Protein AF-A0A7S0AXE3-F1 (afdb_monomer_lite)

Sequence (103 aa):
MWTAQKVGGKYANATMKMAILPAEDATAEALDALTEAGETALGSNCQAVQHGDVVTPGEGACIQLQFGQNLWQSLYTIDVSGSAAVAFFTEHVPTRFESTAHY

Foldseek 3Di:
DDKFFADVLFQPDQKKKKAKAFFPADDPVRQVVCVVQRVQLSVDDADEDEAPEEAEHDRSHMHMYRFPGPDRMGDYHYPDPPGNDMHMDIPDDRVSRDDPDDD

Structure (mmCIF, N/CA/C/O backbone):
data_AF-A0A7S0AXE3-F1
#
_entry.id   AF-A0A7S0AXE3-F1
#
loop_
_atom_site.group_PDB
_atom_site.id
_atom_site.type_symbol
_atom_site.label_atom_id
_atom_site.label_alt_id
_atom_site.label_comp_id
_atom_site.label_asym_id
_atom_site.label_entity_id
_atom_site.label_seq_id
_atom_site.pdbx_PDB_ins_code
_atom_site.Cartn_x
_atom_site.Cartn_y
_atom_site.Cartn_z
_atom_site.occupancy
_atom_site.B_iso_or_equiv
_atom_site.auth_seq_id
_atom_site.auth_comp_id
_atom_site.auth_asym_id
_atom_site.auth_atom_id
_atom_site.pdbx_PDB_model_num
ATOM 1 N N . MET A 1 1 ? -6.617 -5.383 -4.856 1.00 89.44 1 MET A N 1
ATOM 2 C CA . MET A 1 1 ? -5.309 -5.563 -5.526 1.00 89.44 1 MET A CA 1
ATOM 3 C C . MET A 1 1 ? -4.589 -4.239 -5.406 1.00 89.44 1 MET A C 1
ATOM 5 O O . MET A 1 1 ? -5.264 -3.239 -5.573 1.00 89.44 1 MET A O 1
ATOM 9 N N . TRP A 1 2 ? -3.299 -4.230 -5.087 1.00 94.25 2 TRP A N 1
ATOM 10 C CA . TRP A 1 2 ? -2.463 -3.033 -5.154 1.00 94.25 2 TRP A CA 1
ATOM 11 C C . TRP A 1 2 ? -1.504 -3.150 -6.332 1.00 94.25 2 TRP A C 1
ATOM 13 O O . TRP A 1 2 ? -0.897 -4.211 -6.536 1.00 94.25 2 TRP A O 1
ATOM 23 N N . THR A 1 3 ? -1.339 -2.071 -7.091 1.00 95.00 3 THR A N 1
ATOM 24 C CA . THR A 1 3 ? -0.474 -2.058 -8.272 1.00 95.00 3 THR A CA 1
ATOM 25 C C . THR A 1 3 ? 0.632 -1.004 -8.200 1.00 95.00 3 THR A C 1
ATOM 27 O O . THR A 1 3 ? 0.484 0.058 -7.607 1.00 95.00 3 THR A O 1
ATOM 30 N N . ALA A 1 4 ? 1.781 -1.317 -8.804 1.00 95.69 4 ALA A N 1
ATOM 31 C CA . ALA A 1 4 ? 2.872 -0.367 -9.013 1.00 95.69 4 ALA A CA 1
ATOM 32 C C . ALA A 1 4 ? 3.473 -0.562 -10.407 1.00 95.69 4 ALA A C 1
ATOM 34 O O . ALA A 1 4 ? 3.979 -1.638 -10.744 1.00 95.69 4 ALA A O 1
ATOM 35 N N . GLN A 1 5 ? 3.455 0.483 -11.220 1.00 95.94 5 GLN A N 1
ATOM 36 C CA . GLN A 1 5 ? 3.901 0.494 -12.607 1.00 95.94 5 GLN A CA 1
ATOM 37 C C . GLN A 1 5 ? 5.154 1.349 -12.791 1.00 95.94 5 GLN A C 1
ATOM 39 O O . GLN A 1 5 ? 5.412 2.318 -12.075 1.00 95.94 5 GLN A O 1
ATOM 44 N N . LYS A 1 6 ? 5.935 0.989 -13.807 1.00 95.50 6 LYS A N 1
ATOM 45 C CA . LYS A 1 6 ? 6.996 1.850 -14.320 1.00 95.50 6 LYS A CA 1
ATOM 46 C C . LYS A 1 6 ? 6.389 3.044 -15.050 1.00 95.50 6 LYS A C 1
ATOM 48 O O . LYS A 1 6 ? 5.577 2.860 -15.951 1.00 95.50 6 LYS A O 1
ATOM 53 N N . VAL A 1 7 ? 6.871 4.245 -14.748 1.00 92.75 7 VAL A N 1
ATOM 54 C CA . VAL A 1 7 ? 6.538 5.471 -15.483 1.00 92.75 7 VAL A CA 1
ATOM 55 C C . VAL A 1 7 ? 7.707 5.784 -16.412 1.00 92.75 7 VAL A C 1
ATOM 57 O O . VAL A 1 7 ? 8.853 5.869 -15.974 1.00 92.75 7 VAL A O 1
ATOM 60 N N . GLY A 1 8 ? 7.455 5.862 -17.721 1.00 92.00 8 GLY A N 1
ATOM 61 C CA . GLY A 1 8 ? 8.527 6.053 -18.710 1.00 92.00 8 GLY A CA 1
ATOM 62 C C . GLY A 1 8 ? 9.563 4.918 -18.731 1.00 92.00 8 GLY A C 1
ATOM 63 O O . GLY A 1 8 ? 10.734 5.152 -19.014 1.00 92.00 8 GLY A O 1
ATOM 64 N N . GLY A 1 9 ? 9.158 3.689 -18.390 1.00 92.44 9 GLY A N 1
ATOM 65 C CA . GLY A 1 9 ? 10.036 2.513 -18.419 1.00 92.44 9 GLY A CA 1
ATOM 66 C C . GLY A 1 9 ? 10.919 2.317 -17.180 1.00 92.44 9 GLY A C 1
ATOM 67 O O . GLY A 1 9 ? 11.729 1.388 -17.167 1.00 92.44 9 GLY A O 1
ATOM 68 N N . LYS A 1 10 ? 10.743 3.112 -16.113 1.00 94.31 10 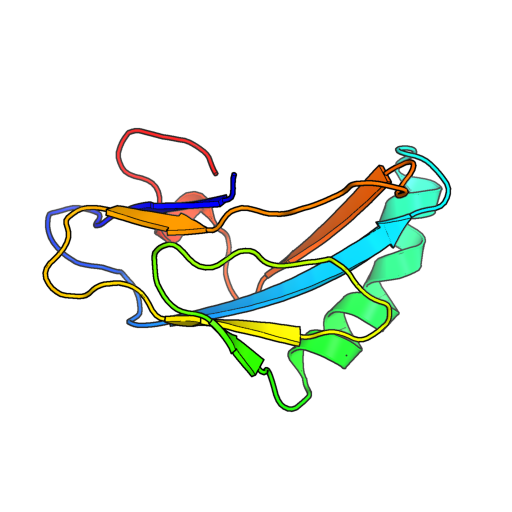LYS A N 1
ATOM 69 C CA . LYS A 1 10 ? 11.445 2.934 -14.832 1.00 94.31 10 LYS A CA 1
ATOM 70 C C . LYS A 1 10 ? 10.507 3.118 -13.635 1.00 94.31 10 LYS A C 1
ATOM 72 O O . LYS A 1 10 ? 9.555 3.887 -13.694 1.00 94.31 10 LYS A O 1
ATOM 77 N N . TYR A 1 11 ? 10.784 2.421 -12.536 1.00 93.88 11 TYR A N 1
ATOM 78 C CA . TYR A 1 11 ? 10.167 2.729 -11.249 1.00 93.88 11 TYR A CA 1
ATOM 79 C C . TYR A 1 11 ? 10.808 3.980 -10.634 1.00 93.88 11 TYR A C 1
ATOM 81 O O . TYR A 1 11 ? 12.029 4.145 -10.711 1.00 93.88 11 TYR A O 1
ATOM 89 N N . ALA A 1 12 ? 10.006 4.841 -9.997 1.00 92.75 12 ALA A N 1
ATOM 90 C CA . ALA A 1 12 ? 10.520 6.019 -9.291 1.00 92.75 12 ALA A CA 1
ATOM 91 C C . ALA A 1 12 ? 11.495 5.628 -8.158 1.00 92.75 12 ALA A C 1
ATOM 93 O O . ALA A 1 12 ? 12.558 6.228 -8.013 1.00 92.75 12 ALA A O 1
ATOM 94 N N . ASN A 1 13 ? 11.173 4.548 -7.441 1.00 94.94 13 ASN A N 1
ATOM 95 C CA . ASN A 1 13 ? 11.970 3.908 -6.395 1.00 94.94 13 ASN A CA 1
ATOM 96 C C . ASN A 1 13 ? 11.891 2.385 -6.567 1.00 94.94 13 ASN A C 1
ATOM 98 O O . ASN A 1 13 ? 10.932 1.894 -7.148 1.00 94.94 13 ASN A O 1
ATOM 102 N N . ALA A 1 14 ? 12.869 1.624 -6.065 1.00 95.75 14 ALA A N 1
ATOM 103 C CA . ALA A 1 14 ? 12.830 0.157 -6.144 1.00 95.75 14 ALA A CA 1
ATOM 104 C C . ALA A 1 14 ? 11.794 -0.475 -5.196 1.00 95.75 14 ALA A C 1
ATOM 106 O O . ALA A 1 14 ? 11.375 -1.613 -5.411 1.00 95.75 14 ALA A O 1
ATOM 107 N N . THR A 1 15 ? 11.395 0.270 -4.164 1.00 96.62 15 THR A N 1
ATOM 108 C CA . THR A 1 15 ? 10.476 -0.166 -3.117 1.00 96.62 15 THR A CA 1
ATOM 109 C C . THR A 1 15 ? 9.554 0.968 -2.677 1.00 96.62 15 THR A C 1
ATOM 111 O O . THR A 1 15 ? 9.796 2.132 -3.007 1.00 96.62 15 THR A O 1
ATOM 114 N N . MET A 1 16 ? 8.509 0.624 -1.924 1.00 96.06 16 MET A N 1
ATOM 115 C CA . MET A 1 16 ? 7.675 1.580 -1.191 1.00 96.06 16 MET A CA 1
ATOM 116 C C . MET A 1 16 ? 7.194 0.944 0.112 1.00 96.06 16 MET A C 1
ATOM 118 O O . MET A 1 16 ? 6.731 -0.200 0.095 1.00 96.06 16 MET A O 1
ATOM 122 N N . LYS A 1 17 ? 7.281 1.664 1.234 1.00 96.56 17 LYS A N 1
ATOM 123 C CA . LYS A 1 17 ? 6.630 1.219 2.476 1.00 96.56 17 LYS A CA 1
ATOM 124 C C . LYS A 1 17 ? 5.136 1.533 2.483 1.00 96.56 17 LYS A C 1
ATOM 126 O O . LYS A 1 17 ? 4.698 2.550 1.937 1.00 96.56 17 LYS A O 1
ATOM 131 N N . MET A 1 18 ? 4.376 0.675 3.150 1.00 95.94 18 MET A N 1
ATOM 132 C CA . MET A 1 18 ? 2.940 0.812 3.335 1.00 95.94 18 MET A CA 1
ATOM 133 C C . MET A 1 18 ? 2.513 0.248 4.690 1.00 95.94 18 MET A C 1
ATOM 135 O O . MET A 1 18 ? 3.015 -0.792 5.107 1.00 95.94 18 MET A O 1
ATOM 139 N N . ALA A 1 19 ? 1.567 0.904 5.350 1.00 96.06 19 ALA A N 1
ATOM 140 C CA . ALA A 1 19 ? 0.799 0.335 6.449 1.00 96.06 19 ALA A CA 1
ATOM 141 C C . ALA A 1 19 ? -0.657 0.173 5.996 1.00 96.06 19 ALA A C 1
ATOM 143 O O . ALA A 1 19 ? -1.208 1.069 5.351 1.00 96.06 19 ALA A O 1
ATOM 144 N N . ILE A 1 20 ? -1.254 -0.980 6.301 1.00 94.50 20 ILE A N 1
ATOM 145 C CA . ILE A 1 20 ? -2.644 -1.296 5.952 1.00 94.50 20 ILE A CA 1
ATOM 146 C C . ILE A 1 20 ? -3.360 -1.672 7.240 1.00 94.50 20 ILE A C 1
ATOM 148 O O . ILE A 1 20 ? -3.124 -2.748 7.794 1.00 94.50 20 ILE A O 1
ATOM 152 N N . LEU A 1 21 ? -4.199 -0.763 7.724 1.00 94.12 21 LEU A N 1
ATOM 153 C CA . LEU A 1 21 ? -4.83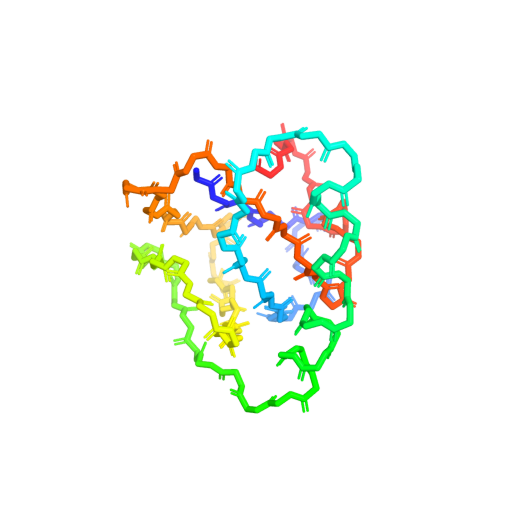9 -0.879 9.028 1.00 94.12 21 LEU A CA 1
ATOM 154 C C . LEU A 1 21 ? -6.335 -1.160 8.850 1.00 94.12 21 LEU A C 1
ATOM 156 O O . LEU A 1 21 ? -6.988 -0.435 8.094 1.00 94.12 21 LEU A O 1
ATOM 160 N N . PRO A 1 22 ? -6.890 -2.189 9.514 1.00 93.44 22 PRO A N 1
ATOM 161 C CA . PRO A 1 22 ? -8.334 -2.360 9.605 1.00 93.44 22 PRO A CA 1
ATOM 162 C C . PRO A 1 22 ? -8.980 -1.136 10.261 1.00 93.44 22 PRO A C 1
ATOM 164 O O . PRO A 1 22 ? -8.450 -0.599 11.231 1.00 93.44 22 PRO A O 1
ATOM 167 N N . ALA A 1 23 ? -10.129 -0.720 9.740 1.00 92.69 23 ALA A N 1
ATOM 168 C CA . ALA A 1 23 ? -10.961 0.332 10.308 1.00 92.69 23 ALA A CA 1
ATOM 169 C C . ALA A 1 23 ? -12.336 -0.233 10.683 1.00 92.69 23 ALA A C 1
ATOM 171 O O . ALA A 1 23 ? -12.829 -1.169 10.041 1.00 92.69 23 ALA A O 1
ATOM 172 N N . GLU A 1 24 ? -12.955 0.344 11.714 1.00 91.56 24 GLU A N 1
ATOM 173 C CA . GLU A 1 24 ? -14.292 -0.057 12.170 1.00 91.56 24 GLU A CA 1
ATOM 174 C C . GLU A 1 24 ? -15.367 0.235 11.110 1.00 91.56 24 GLU A C 1
ATOM 176 O O . GLU A 1 24 ? -16.289 -0.561 10.928 1.00 91.56 24 GLU A O 1
ATOM 181 N N . ASP A 1 25 ? -15.213 1.331 10.361 1.00 94.62 25 ASP A N 1
ATOM 182 C CA . ASP A 1 25 ? -16.041 1.685 9.212 1.00 94.62 25 ASP A CA 1
ATOM 183 C C . ASP A 1 25 ? -15.272 2.541 8.180 1.00 94.62 25 ASP A C 1
ATOM 185 O O . ASP A 1 25 ? -14.086 2.832 8.334 1.00 94.62 25 ASP A O 1
ATOM 189 N N . ALA A 1 26 ? -15.944 2.896 7.079 1.00 95.69 26 ALA A N 1
ATOM 190 C CA . ALA A 1 26 ? -15.370 3.669 5.973 1.00 95.69 26 ALA A CA 1
ATOM 191 C C . ALA A 1 26 ? -15.626 5.187 6.079 1.00 95.69 26 ALA A C 1
ATOM 193 O O . ALA A 1 26 ? -15.546 5.897 5.071 1.00 95.69 26 ALA A O 1
ATOM 194 N N . THR A 1 27 ? -16.002 5.697 7.254 1.00 97.38 27 THR A N 1
ATOM 195 C CA . THR A 1 27 ? -16.165 7.140 7.461 1.00 97.38 27 THR A CA 1
ATOM 196 C C . THR A 1 27 ? -14.806 7.833 7.496 1.00 97.38 27 THR A C 1
ATOM 198 O O . THR A 1 27 ? -13.794 7.242 7.865 1.00 97.38 27 THR A O 1
ATOM 201 N N . ALA A 1 28 ? -14.778 9.115 7.121 1.00 96.62 28 ALA A N 1
ATOM 202 C CA . ALA A 1 28 ? -13.556 9.910 7.213 1.00 96.62 28 ALA A CA 1
ATOM 203 C C . ALA A 1 28 ? -13.016 9.941 8.652 1.00 96.62 28 ALA A C 1
ATOM 205 O O . ALA A 1 28 ? -11.826 9.762 8.849 1.00 96.62 28 ALA A O 1
ATOM 206 N N . GLU A 1 29 ? -13.895 10.069 9.651 1.00 97.50 29 GLU A N 1
ATOM 207 C CA . GLU A 1 29 ? -13.508 10.079 11.065 1.00 97.50 29 GLU A CA 1
ATOM 208 C C . GLU A 1 29 ? -12.820 8.773 11.493 1.00 97.50 29 GLU A C 1
ATOM 210 O O . GLU A 1 29 ? -11.747 8.825 12.093 1.00 97.50 29 GLU A O 1
ATOM 215 N N . ALA A 1 30 ? -13.376 7.609 11.134 1.00 96.50 30 ALA A N 1
ATOM 216 C CA . ALA A 1 30 ? -12.773 6.319 11.472 1.00 96.50 30 ALA A CA 1
ATOM 217 C C . ALA A 1 30 ? -11.435 6.075 10.755 1.00 96.50 30 ALA A C 1
ATOM 219 O O . ALA A 1 30 ? -10.515 5.507 11.343 1.00 96.50 30 ALA A O 1
ATOM 220 N N . LEU A 1 31 ? -11.304 6.508 9.497 1.00 95.88 31 LEU A N 1
ATOM 221 C CA . LEU A 1 31 ? -10.061 6.372 8.732 1.00 95.88 31 LEU A CA 1
ATOM 222 C C . LEU A 1 31 ? -8.983 7.354 9.219 1.00 95.88 31 LEU A C 1
ATOM 224 O O . LEU A 1 31 ? -7.827 6.961 9.382 1.00 95.88 31 LEU A O 1
ATOM 228 N N . ASP A 1 32 ? -9.354 8.604 9.499 1.00 96.38 32 ASP A N 1
ATOM 229 C CA . ASP A 1 32 ? -8.439 9.648 9.972 1.00 96.38 32 ASP A CA 1
ATOM 230 C C . ASP A 1 32 ? -7.920 9.339 11.384 1.00 96.38 32 ASP A C 1
ATOM 232 O O . ASP A 1 32 ? -6.749 9.600 11.677 1.00 96.38 32 ASP A O 1
ATOM 236 N N . ALA A 1 33 ? -8.738 8.708 12.237 1.00 96.12 33 ALA A N 1
ATOM 237 C CA . ALA A 1 33 ? -8.333 8.249 13.568 1.00 96.12 33 ALA A CA 1
ATOM 238 C C . ALA A 1 33 ? -7.155 7.253 13.542 1.00 96.12 33 ALA A C 1
ATOM 240 O O . ALA A 1 33 ? -6.440 7.117 14.534 1.00 96.12 33 ALA A O 1
ATOM 241 N N . LEU A 1 34 ? -6.908 6.587 12.407 1.00 95.81 34 LEU A N 1
ATOM 242 C CA . LEU A 1 34 ? -5.801 5.641 12.231 1.00 95.81 34 LEU A CA 1
ATOM 243 C C . LEU A 1 34 ? -4.481 6.302 11.808 1.00 95.81 34 LEU A C 1
ATOM 245 O O . LEU A 1 34 ? -3.469 5.608 11.708 1.00 95.81 34 LEU A O 1
ATOM 249 N N . THR A 1 35 ? -4.456 7.618 11.573 1.00 95.25 35 THR A N 1
ATOM 250 C CA . THR A 1 35 ? -3.279 8.323 11.034 1.00 95.25 35 THR A CA 1
ATOM 251 C C . THR A 1 35 ? -2.033 8.141 11.899 1.00 95.25 35 THR A C 1
ATOM 253 O O . THR A 1 35 ? -0.992 7.735 11.388 1.00 95.25 35 THR A O 1
ATOM 256 N N . GLU A 1 36 ? -2.134 8.353 13.215 1.00 95.56 36 GLU A N 1
ATOM 257 C CA . GLU A 1 36 ? -0.991 8.209 14.133 1.00 95.56 36 GLU A CA 1
ATOM 258 C C . GLU A 1 36 ? -0.450 6.768 14.153 1.00 95.56 36 GLU A C 1
ATOM 260 O O . GLU A 1 36 ? 0.765 6.540 14.135 1.00 95.56 36 GLU A O 1
ATOM 265 N N . ALA A 1 37 ? -1.348 5.778 14.126 1.00 95.00 37 ALA A N 1
ATOM 266 C CA . ALA A 1 37 ? -0.975 4.369 14.055 1.00 95.00 37 ALA A CA 1
ATOM 267 C C . ALA A 1 37 ? -0.295 4.032 12.717 1.00 95.00 37 ALA A C 1
ATOM 269 O O . ALA A 1 37 ? 0.704 3.308 12.695 1.00 95.00 37 ALA A O 1
ATOM 270 N N . GLY A 1 38 ? -0.795 4.584 11.608 1.00 95.94 38 GLY A N 1
ATOM 271 C CA . GLY A 1 38 ? -0.221 4.425 10.273 1.00 95.94 38 GLY A CA 1
ATOM 272 C C . GLY A 1 38 ? 1.184 5.018 10.164 1.00 95.94 38 GLY A C 1
ATOM 273 O O . GLY A 1 38 ? 2.105 4.351 9.689 1.00 95.94 38 GLY A O 1
ATOM 274 N N . GLU A 1 39 ? 1.378 6.239 10.660 1.00 94.75 39 GLU A N 1
ATOM 275 C CA . GLU A 1 39 ? 2.684 6.909 10.699 1.00 94.75 39 GLU A CA 1
ATOM 276 C C . GLU A 1 39 ? 3.687 6.147 11.573 1.00 94.75 39 GLU A C 1
ATOM 278 O O . GLU A 1 39 ? 4.825 5.902 11.157 1.00 94.75 39 GLU A O 1
ATOM 283 N N . THR A 1 40 ? 3.247 5.697 12.750 1.00 95.12 40 THR A N 1
ATOM 284 C CA . THR A 1 40 ? 4.061 4.877 13.658 1.00 95.12 40 THR A CA 1
ATOM 285 C C . THR A 1 40 ? 4.490 3.572 12.989 1.00 95.12 40 THR A C 1
ATOM 287 O O . THR A 1 40 ? 5.668 3.205 13.040 1.00 95.12 40 THR A O 1
ATOM 290 N N . ALA A 1 41 ? 3.568 2.889 12.304 1.00 95.06 41 ALA A N 1
ATOM 291 C CA . ALA A 1 41 ? 3.871 1.664 11.574 1.00 95.06 41 ALA A CA 1
ATOM 292 C C . ALA A 1 41 ? 4.909 1.910 10.464 1.00 95.06 41 ALA A C 1
ATOM 294 O O . ALA A 1 41 ? 5.895 1.177 10.383 1.00 95.06 41 ALA A O 1
ATOM 295 N N . LEU A 1 42 ? 4.769 2.970 9.659 1.00 95.00 42 LEU A N 1
ATOM 296 C CA . LEU A 1 42 ? 5.728 3.313 8.593 1.00 95.00 42 LEU A CA 1
ATOM 297 C C . LEU A 1 42 ? 7.146 3.625 9.113 1.00 95.00 42 LEU A C 1
ATOM 299 O O . LEU A 1 42 ? 8.141 3.370 8.416 1.00 95.00 42 LEU A O 1
ATOM 303 N N . GLY A 1 43 ? 7.247 4.157 10.334 1.00 92.75 43 GLY A N 1
ATOM 304 C CA . GLY A 1 43 ? 8.511 4.412 11.031 1.00 92.75 43 GLY A CA 1
ATOM 305 C C . GLY A 1 43 ? 9.213 3.156 11.562 1.00 92.75 43 GLY A C 1
ATOM 306 O O . GLY A 1 43 ? 10.388 3.222 11.923 1.00 92.75 43 GLY A O 1
ATOM 307 N N . SER A 1 44 ? 8.525 2.013 11.591 1.00 90.06 44 SER A N 1
ATOM 308 C CA . SER A 1 44 ? 9.037 0.748 12.122 1.00 90.06 44 SER A CA 1
ATOM 309 C C . SER A 1 44 ? 9.777 -0.102 11.072 1.00 90.06 44 SER A C 1
ATOM 311 O O . SER A 1 44 ? 10.018 0.316 9.932 1.00 90.06 44 SER A O 1
ATOM 313 N N . ASN A 1 45 ? 10.171 -1.317 11.465 1.00 91.00 45 ASN A N 1
ATOM 314 C CA . ASN A 1 45 ? 10.709 -2.307 10.537 1.00 91.00 45 ASN A CA 1
ATOM 315 C C . ASN A 1 45 ? 9.570 -2.911 9.712 1.00 91.00 45 ASN A C 1
ATOM 317 O O . ASN A 1 45 ? 8.678 -3.558 10.252 1.00 91.00 45 ASN A O 1
ATOM 321 N N . CYS A 1 46 ? 9.644 -2.742 8.397 1.00 94.12 46 CYS A N 1
ATOM 322 C CA . CYS A 1 46 ? 8.617 -3.211 7.479 1.00 94.12 46 CYS A CA 1
ATOM 323 C C . CYS A 1 46 ? 8.980 -4.577 6.893 1.00 94.12 46 CYS A C 1
ATOM 325 O O . CYS A 1 46 ? 10.106 -4.788 6.434 1.00 94.12 46 CYS A O 1
ATOM 327 N N . GLN A 1 47 ? 8.018 -5.496 6.859 1.00 94.44 47 GLN A N 1
ATOM 328 C CA . GLN A 1 47 ? 8.189 -6.804 6.236 1.00 94.44 47 GLN A CA 1
ATOM 329 C C . GLN A 1 47 ? 8.297 -6.658 4.716 1.00 94.44 47 GLN A C 1
ATOM 331 O O . GLN A 1 47 ? 7.419 -6.086 4.076 1.00 94.44 47 GLN A O 1
ATOM 336 N N . ALA A 1 48 ? 9.346 -7.210 4.111 1.00 95.81 48 ALA A N 1
ATOM 337 C CA . ALA A 1 48 ? 9.458 -7.240 2.657 1.00 95.81 48 ALA A CA 1
ATOM 338 C C . ALA A 1 48 ? 8.387 -8.157 2.042 1.00 95.81 48 ALA A C 1
ATOM 340 O O . ALA A 1 48 ? 8.240 -9.302 2.467 1.00 95.81 48 ALA A O 1
ATOM 341 N N . VAL A 1 49 ? 7.692 -7.666 1.016 1.00 96.25 49 VAL A N 1
ATOM 342 C CA . VAL A 1 49 ? 6.716 -8.435 0.228 1.00 96.25 49 VAL A CA 1
ATOM 343 C C . VAL A 1 49 ? 7.047 -8.324 -1.255 1.00 96.25 49 VAL A C 1
ATOM 345 O O . VAL A 1 49 ? 7.422 -7.255 -1.743 1.00 96.25 49 VAL A O 1
ATOM 348 N N . GLN A 1 50 ? 6.956 -9.434 -1.972 1.00 97.31 50 GLN A N 1
ATOM 349 C CA . GLN A 1 50 ? 7.340 -9.556 -3.373 1.00 97.31 50 GLN A CA 1
ATOM 350 C C . GLN A 1 50 ? 6.129 -9.437 -4.297 1.00 97.31 50 GLN A C 1
ATOM 352 O O . GLN A 1 50 ? 4.976 -9.573 -3.891 1.00 97.31 50 GLN A O 1
ATOM 357 N N . HIS A 1 51 ? 6.398 -9.174 -5.575 1.00 96.25 51 HIS A N 1
ATOM 358 C CA . HIS A 1 51 ? 5.378 -9.281 -6.614 1.00 96.25 51 HIS A CA 1
ATOM 359 C C . HIS A 1 51 ? 4.682 -10.651 -6.558 1.00 96.25 51 HIS A C 1
ATOM 361 O O . HIS A 1 51 ? 5.349 -11.684 -6.579 1.00 96.25 51 HIS A O 1
ATOM 367 N N . GLY A 1 52 ? 3.350 -10.639 -6.570 1.00 96.19 52 GLY A N 1
ATOM 368 C CA . GLY A 1 52 ? 2.510 -11.835 -6.530 1.00 96.19 52 GLY A CA 1
ATOM 369 C C . GLY A 1 52 ? 2.121 -12.283 -5.121 1.00 96.19 52 GLY A C 1
ATOM 370 O O . GLY A 1 52 ? 1.229 -13.121 -5.001 1.00 96.19 52 GLY A O 1
ATOM 371 N N . ASP A 1 53 ? 2.722 -11.712 -4.073 1.00 96.12 53 ASP A N 1
ATOM 372 C CA . ASP A 1 53 ? 2.388 -12.067 -2.695 1.00 96.12 53 ASP A CA 1
ATOM 373 C C . ASP A 1 53 ? 0.970 -11.618 -2.312 1.00 96.12 53 ASP A C 1
ATOM 375 O O . ASP A 1 53 ? 0.405 -10.652 -2.847 1.00 96.12 53 ASP A O 1
ATOM 379 N N . VAL A 1 54 ? 0.410 -12.337 -1.338 1.00 95.06 54 VAL A N 1
ATOM 380 C CA . VAL A 1 54 ? -0.809 -11.956 -0.625 1.00 95.06 54 VAL A CA 1
ATOM 381 C C . VAL A 1 54 ? -0.408 -11.258 0.669 1.00 95.06 54 VAL A C 1
ATOM 383 O O . VAL A 1 54 ? 0.403 -11.763 1.442 1.00 95.06 54 VAL A O 1
ATOM 386 N N . VAL A 1 55 ? -0.988 -10.089 0.892 1.00 92.38 55 VAL A N 1
ATOM 387 C CA . VAL A 1 55 ? -0.789 -9.233 2.052 1.00 92.38 55 VAL A CA 1
ATOM 388 C C . VA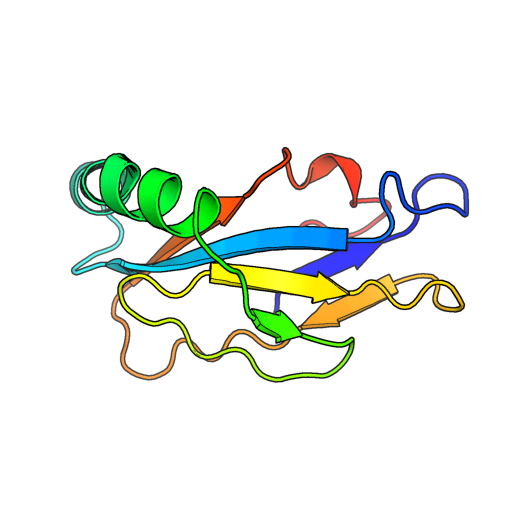L A 1 55 ? -2.090 -9.202 2.834 1.00 92.38 55 VAL A C 1
ATOM 390 O O . VAL A 1 55 ? -3.112 -8.762 2.312 1.00 92.38 55 VAL A O 1
ATOM 393 N N . THR A 1 56 ? -2.044 -9.619 4.091 1.00 89.06 56 THR A N 1
ATOM 394 C CA . THR A 1 56 ? -3.171 -9.487 5.017 1.00 89.06 56 THR A CA 1
ATOM 395 C C . THR A 1 56 ? -2.952 -8.239 5.882 1.00 89.06 56 THR A C 1
ATOM 397 O O . THR A 1 56 ? -1.890 -8.131 6.501 1.00 89.06 56 THR A O 1
ATOM 400 N N . PRO A 1 57 ? -3.897 -7.280 5.920 1.00 82.44 57 PRO A N 1
ATOM 401 C CA . PRO A 1 57 ? -3.865 -6.150 6.843 1.00 82.44 57 PRO A CA 1
ATOM 402 C C . PRO A 1 57 ? -3.768 -6.613 8.297 1.00 82.44 57 PRO A C 1
ATOM 404 O O . PRO A 1 57 ? -4.292 -7.663 8.667 1.00 82.44 57 PRO A O 1
ATOM 407 N N . GLY A 1 58 ? -3.138 -5.803 9.138 1.00 76.69 58 GLY A N 1
ATOM 408 C CA . GLY A 1 58 ? -3.013 -6.090 10.561 1.00 76.69 58 GLY A CA 1
ATOM 409 C C . GLY A 1 58 ? -2.636 -4.838 11.333 1.00 76.69 58 GLY A C 1
ATOM 410 O O . GLY A 1 58 ? -1.970 -3.949 10.800 1.00 76.69 58 GLY A O 1
ATOM 411 N N . GLU A 1 59 ? -3.063 -4.759 12.591 1.00 65.00 59 GLU A N 1
ATOM 412 C CA . GLU A 1 59 ? -2.696 -3.646 13.465 1.00 65.00 59 GLU A CA 1
ATOM 413 C C . GLU A 1 59 ? -1.169 -3.518 13.564 1.00 65.00 59 GLU A C 1
ATOM 415 O O . GLU A 1 59 ? -0.460 -4.487 13.844 1.00 65.00 59 GLU A O 1
ATOM 420 N N . GLY A 1 60 ? -0.649 -2.319 13.290 1.00 62.41 60 GLY A N 1
ATOM 421 C CA . GLY A 1 60 ? 0.785 -2.023 13.355 1.00 62.41 60 GLY A CA 1
ATOM 422 C C . GLY A 1 60 ? 1.649 -2.696 12.280 1.00 62.41 60 GLY A C 1
ATOM 423 O O . GLY A 1 60 ? 2.873 -2.562 12.321 1.00 62.41 60 GLY A O 1
ATOM 424 N N . ALA A 1 61 ? 1.059 -3.404 11.311 1.00 78.19 61 ALA A N 1
ATOM 425 C CA . ALA A 1 61 ? 1.817 -4.068 10.259 1.00 78.19 61 ALA A CA 1
ATOM 426 C C . ALA A 1 61 ? 2.309 -3.054 9.214 1.00 78.19 61 ALA A C 1
ATOM 428 O O . ALA A 1 61 ? 1.520 -2.455 8.480 1.00 78.19 61 ALA A O 1
ATOM 429 N N . CYS A 1 62 ? 3.631 -2.897 9.115 1.00 93.88 62 CYS A N 1
ATOM 430 C CA . CYS A 1 62 ? 4.268 -2.250 7.974 1.00 93.88 62 CYS A CA 1
ATOM 431 C C . CYS A 1 62 ? 4.800 -3.295 6.996 1.00 93.88 62 CYS A C 1
ATOM 433 O O . CYS A 1 62 ? 5.497 -4.236 7.382 1.00 93.88 62 CYS A O 1
ATOM 435 N N . ILE A 1 63 ? 4.545 -3.079 5.712 1.00 95.56 63 ILE A N 1
ATOM 436 C CA . ILE A 1 63 ? 5.130 -3.841 4.614 1.00 95.56 63 ILE A CA 1
ATOM 437 C C . ILE A 1 63 ? 6.013 -2.939 3.760 1.00 95.56 63 ILE A C 1
ATOM 439 O O . ILE A 1 63 ? 5.794 -1.735 3.645 1.00 95.56 63 ILE A O 1
ATOM 443 N N . GLN A 1 64 ? 7.015 -3.532 3.129 1.00 96.62 64 GLN A N 1
ATOM 444 C CA . GLN A 1 64 ? 7.817 -2.906 2.096 1.00 96.62 64 GLN A CA 1
ATOM 445 C C . GLN A 1 64 ? 7.595 -3.664 0.794 1.00 96.62 64 GLN A C 1
ATOM 447 O O . GLN A 1 64 ? 8.082 -4.783 0.620 1.0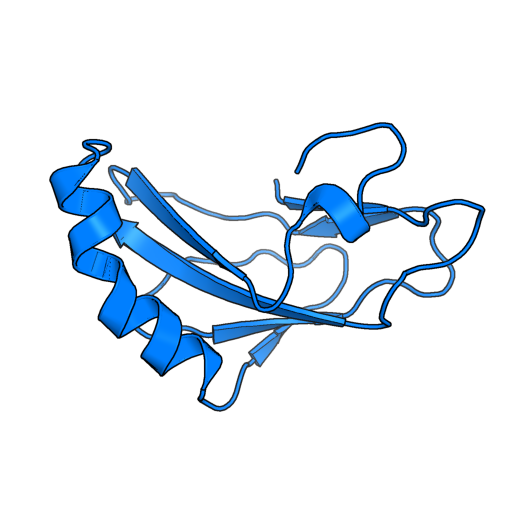0 96.62 64 GLN A O 1
ATOM 452 N N . LEU A 1 65 ? 6.875 -3.031 -0.127 1.00 96.56 65 LEU A N 1
ATOM 453 C CA . LEU A 1 65 ? 6.658 -3.548 -1.469 1.00 96.56 65 LEU A CA 1
ATOM 454 C C . LEU A 1 65 ? 7.997 -3.584 -2.206 1.00 96.56 65 LEU A C 1
ATOM 456 O O . LEU A 1 65 ? 8.627 -2.544 -2.397 1.00 96.56 65 LEU A O 1
ATOM 460 N N . GLN A 1 66 ? 8.437 -4.770 -2.611 1.00 97.69 66 GLN A N 1
ATOM 461 C CA . G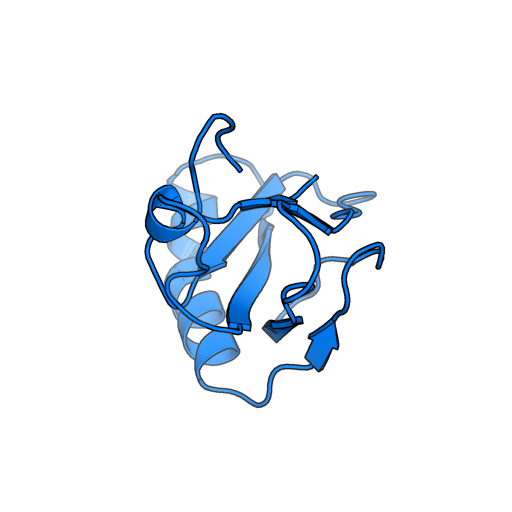LN A 1 66 ? 9.623 -4.977 -3.437 1.00 97.69 66 GLN A CA 1
ATOM 462 C C . GLN A 1 66 ? 9.182 -5.062 -4.894 1.00 97.69 66 GLN A C 1
ATOM 464 O O . GLN A 1 66 ? 8.562 -6.051 -5.299 1.00 97.69 66 GLN A O 1
ATOM 469 N N . PHE A 1 67 ? 9.440 -4.019 -5.686 1.00 96.81 67 PHE A N 1
ATOM 470 C CA . PHE A 1 67 ? 8.963 -3.995 -7.067 1.00 96.81 67 PHE A CA 1
ATOM 471 C C . PHE A 1 67 ? 9.807 -4.914 -7.950 1.00 96.81 67 PHE A C 1
ATOM 473 O O . PHE A 1 67 ? 11.041 -4.901 -7.903 1.00 96.81 67 PHE A O 1
ATOM 480 N N . GLY A 1 68 ? 9.140 -5.670 -8.820 1.00 96.88 68 GLY A N 1
ATOM 481 C CA . GLY A 1 68 ? 9.777 -6.511 -9.823 1.00 96.88 68 GLY A CA 1
ATOM 482 C C . GLY A 1 68 ? 10.509 -5.658 -10.853 1.00 96.88 68 GLY A C 1
ATOM 483 O O . GLY A 1 68 ? 9.926 -5.244 -11.849 1.00 96.88 68 GLY A O 1
ATOM 484 N N . GLN A 1 69 ? 11.803 -5.406 -10.644 1.00 95.25 69 GLN A N 1
ATOM 485 C CA . GLN A 1 69 ? 12.591 -4.477 -11.470 1.00 95.25 69 GLN A CA 1
ATOM 486 C C . GLN A 1 69 ? 12.647 -4.865 -12.957 1.00 95.25 69 GLN A C 1
ATOM 488 O O . GLN A 1 69 ? 12.810 -3.998 -13.817 1.00 95.25 69 GLN A O 1
ATOM 493 N N . ASN A 1 70 ? 12.447 -6.146 -13.274 1.00 95.50 70 ASN A N 1
ATOM 494 C CA . ASN A 1 70 ? 12.394 -6.668 -14.644 1.00 95.50 70 ASN A CA 1
ATOM 495 C C . ASN A 1 70 ? 10.975 -6.706 -15.236 1.00 95.50 70 ASN A C 1
ATOM 497 O O . ASN A 1 70 ? 10.808 -7.031 -16.406 1.00 95.50 70 ASN A O 1
ATOM 501 N N . LEU A 1 71 ? 9.957 -6.356 -14.452 1.00 96.06 71 LEU A N 1
ATOM 502 C CA . LEU A 1 71 ? 8.563 -6.300 -14.874 1.00 96.06 71 LEU A CA 1
ATOM 503 C C . LEU A 1 71 ? 8.177 -4.858 -15.207 1.00 96.06 71 LEU A C 1
ATOM 505 O O . LEU A 1 71 ? 8.813 -3.899 -14.762 1.00 96.06 71 LEU A O 1
ATOM 509 N N . TRP A 1 72 ? 7.147 -4.695 -16.031 1.00 94.94 72 TRP A N 1
ATOM 510 C CA . TRP A 1 72 ? 6.557 -3.380 -16.290 1.00 94.94 72 TRP A CA 1
ATOM 511 C C . TRP A 1 72 ? 5.587 -2.960 -15.168 1.00 94.94 72 TRP A C 1
ATOM 513 O O . TRP A 1 72 ? 5.394 -1.764 -14.943 1.00 94.94 72 TRP A O 1
ATOM 523 N N . GLN A 1 73 ? 5.037 -3.941 -14.441 1.00 95.69 73 GLN A N 1
ATOM 524 C CA . GLN A 1 73 ? 4.115 -3.776 -13.321 1.00 95.69 73 GLN A CA 1
ATOM 525 C C . GLN A 1 73 ? 4.394 -4.809 -12.221 1.00 95.69 73 GLN A C 1
ATOM 527 O O . GLN A 1 73 ? 4.749 -5.954 -12.496 1.00 95.69 73 GLN A O 1
ATOM 532 N N . SER A 1 74 ? 4.184 -4.393 -10.973 1.00 96.69 74 SER A N 1
ATOM 533 C CA . SER A 1 74 ? 4.162 -5.230 -9.779 1.00 96.69 74 SER A CA 1
ATOM 534 C C . SER A 1 74 ? 2.739 -5.258 -9.222 1.00 96.69 74 SER A C 1
ATOM 536 O O . SER A 1 74 ? 2.043 -4.244 -9.280 1.00 96.69 74 SER A O 1
ATOM 538 N N . LEU A 1 75 ? 2.304 -6.417 -8.728 1.00 96.38 75 LEU A N 1
ATOM 539 C CA . LEU A 1 75 ? 0.942 -6.692 -8.285 1.00 96.38 75 LEU A CA 1
ATOM 540 C C . LEU A 1 75 ? 1.027 -7.341 -6.907 1.00 96.38 75 LEU A C 1
ATOM 542 O O . LEU A 1 75 ? 1.852 -8.236 -6.720 1.00 96.38 75 LEU A O 1
ATOM 546 N N . TYR A 1 76 ? 0.184 -6.899 -5.982 1.00 95.88 76 TYR A N 1
ATOM 547 C CA . TYR A 1 76 ? 0.111 -7.421 -4.620 1.00 95.88 76 TYR A CA 1
ATOM 548 C C . TYR A 1 76 ? -1.355 -7.629 -4.259 1.00 95.88 76 TYR A C 1
ATOM 550 O O . TYR A 1 76 ? -2.174 -6.706 -4.351 1.00 95.88 76 TYR A O 1
ATOM 558 N N . THR A 1 77 ? -1.713 -8.845 -3.865 1.00 95.81 77 THR A N 1
ATOM 559 C CA . THR A 1 77 ? -3.085 -9.119 -3.434 1.00 95.81 77 THR A CA 1
ATOM 560 C C . THR A 1 77 ? -3.237 -8.613 -2.012 1.00 95.81 77 THR A C 1
ATOM 562 O O . THR A 1 77 ? -2.491 -9.039 -1.145 1.00 95.81 77 THR A O 1
ATOM 565 N N . ILE A 1 78 ? -4.190 -7.716 -1.764 1.00 93.38 78 ILE A N 1
ATOM 566 C CA . ILE A 1 78 ? -4.518 -7.278 -0.404 1.00 93.38 78 ILE A CA 1
ATOM 567 C C . ILE A 1 78 ? -5.750 -8.064 0.034 1.00 93.38 78 ILE A C 1
ATOM 569 O O . ILE A 1 78 ? -6.832 -7.869 -0.526 1.00 93.38 78 ILE A O 1
ATOM 573 N N . ASP A 1 79 ? -5.567 -8.988 0.969 1.00 93.31 79 ASP A N 1
ATOM 574 C CA . ASP A 1 79 ? -6.631 -9.810 1.532 1.00 93.31 79 ASP A CA 1
ATOM 575 C C . ASP A 1 79 ? -7.286 -9.081 2.701 1.00 93.31 79 ASP A C 1
ATOM 577 O O . ASP A 1 79 ? -6.828 -9.153 3.835 1.00 93.31 79 ASP A O 1
ATOM 581 N N . VAL A 1 80 ? -8.367 -8.368 2.406 1.00 90.69 80 VAL A N 1
ATOM 582 C CA . VAL A 1 80 ? -9.153 -7.619 3.396 1.00 90.69 80 VAL A CA 1
ATOM 583 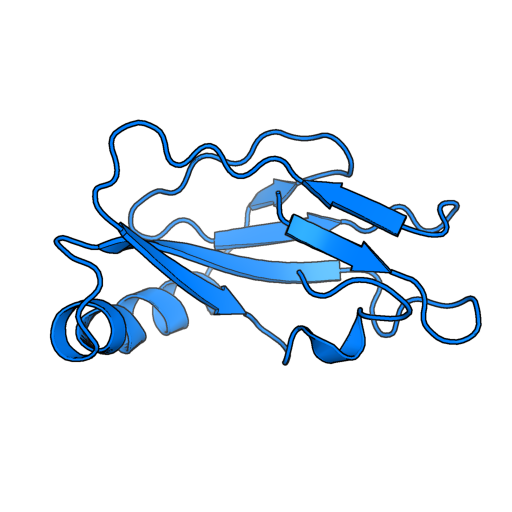C C . VAL A 1 80 ? -10.282 -8.456 4.005 1.00 90.69 80 VAL A C 1
ATOM 585 O O . VAL A 1 80 ? -11.236 -7.904 4.557 1.00 90.69 80 VAL A O 1
ATOM 588 N N . SER A 1 81 ? -10.232 -9.787 3.873 1.00 90.31 81 SER A N 1
ATOM 589 C CA . SER A 1 81 ? -11.268 -10.652 4.433 1.00 90.31 81 SER A CA 1
ATOM 590 C C . SER A 1 81 ? -11.391 -10.445 5.948 1.00 90.31 81 SER A C 1
ATOM 592 O O . SER A 1 81 ? -10.413 -10.420 6.689 1.00 90.31 81 SER A O 1
ATOM 594 N N . GLY A 1 82 ? -12.623 -10.227 6.413 1.00 85.69 82 GLY A N 1
ATOM 595 C CA . GLY A 1 82 ? -12.914 -9.973 7.827 1.00 85.69 82 GLY A CA 1
ATOM 596 C C . GLY A 1 82 ? -12.720 -8.527 8.302 1.00 85.69 82 GLY A C 1
ATOM 597 O O . GLY A 1 82 ? -13.041 -8.252 9.453 1.00 85.69 82 GLY A O 1
ATOM 598 N N . SER A 1 83 ? -12.265 -7.599 7.453 1.00 89.19 83 SER A N 1
ATOM 599 C CA . SER A 1 83 ? -12.237 -6.159 7.767 1.00 89.19 83 SER A CA 1
ATOM 600 C C . SER A 1 83 ? -13.467 -5.446 7.194 1.00 89.19 83 SER A C 1
ATOM 602 O O . SER A 1 83 ? -13.826 -5.668 6.039 1.00 89.19 83 SER A O 1
ATOM 604 N N . ALA A 1 84 ? -14.113 -4.582 7.986 1.00 91.25 84 ALA A N 1
ATOM 605 C CA . ALA A 1 84 ? -15.247 -3.769 7.527 1.00 91.25 84 ALA A CA 1
ATOM 606 C C . ALA A 1 84 ? -14.794 -2.663 6.559 1.00 91.25 84 ALA A C 1
ATOM 608 O O . ALA A 1 84 ? -15.426 -2.425 5.529 1.00 91.25 84 ALA A O 1
ATOM 609 N N . ALA A 1 85 ? -13.664 -2.034 6.876 1.00 93.50 85 ALA A N 1
ATOM 610 C CA . ALA A 1 85 ? -12.949 -1.090 6.034 1.00 93.50 85 ALA A CA 1
ATOM 611 C C . ALA A 1 85 ? -11.438 -1.198 6.293 1.00 93.50 85 ALA A C 1
ATOM 613 O O . ALA A 1 85 ? -11.002 -1.852 7.242 1.00 93.50 85 ALA A O 1
ATOM 614 N N . VAL A 1 86 ? -10.634 -0.573 5.432 1.00 93.00 86 VAL A N 1
ATOM 615 C CA . VAL A 1 86 ? -9.175 -0.508 5.578 1.00 93.00 86 VAL A CA 1
ATOM 616 C C . VAL A 1 86 ? -8.661 0.885 5.221 1.00 93.00 86 VAL A C 1
ATOM 618 O O . VAL A 1 86 ? -9.117 1.488 4.249 1.00 93.00 86 VAL A O 1
ATOM 621 N N . ALA A 1 87 ? -7.683 1.369 5.983 1.00 94.31 87 ALA A N 1
ATOM 622 C CA . ALA A 1 87 ? -6.933 2.585 5.700 1.00 94.31 87 ALA A CA 1
ATOM 623 C C . ALA A 1 87 ? -5.536 2.232 5.172 1.00 94.31 87 ALA A C 1
ATOM 625 O O . ALA A 1 87 ? -4.854 1.358 5.714 1.00 94.31 87 ALA A O 1
ATOM 626 N N . PHE A 1 88 ? -5.108 2.923 4.115 1.00 94.25 88 PHE A N 1
ATOM 627 C CA . PHE A 1 88 ? -3.792 2.755 3.504 1.00 94.25 88 PHE A CA 1
ATOM 628 C C . PHE A 1 88 ? -2.932 3.985 3.780 1.00 94.25 88 PHE A C 1
ATOM 630 O O . PHE A 1 88 ? -3.295 5.096 3.400 1.00 94.25 88 PHE A O 1
ATOM 637 N N . PHE A 1 89 ? -1.756 3.771 4.364 1.00 95.56 89 PHE A N 1
ATOM 638 C CA . PHE A 1 89 ? -0.754 4.810 4.593 1.00 95.56 89 PHE A CA 1
ATOM 639 C C . PHE A 1 89 ? 0.516 4.443 3.838 1.00 95.56 89 PHE A C 1
ATOM 641 O O . PHE A 1 89 ? 0.988 3.310 3.936 1.00 95.56 89 PHE A O 1
ATOM 648 N N . THR A 1 90 ? 1.078 5.373 3.070 1.00 95.50 90 THR A N 1
ATOM 649 C CA . THR A 1 90 ? 2.197 5.090 2.163 1.00 95.50 90 THR A CA 1
ATOM 650 C C . THR A 1 90 ? 3.347 6.070 2.365 1.00 95.50 90 THR A C 1
ATOM 652 O O . THR A 1 90 ? 3.145 7.251 2.625 1.00 95.50 90 THR A O 1
ATOM 655 N N . GLU A 1 91 ? 4.581 5.592 2.199 1.00 95.12 91 GLU A N 1
ATOM 656 C CA . GLU A 1 91 ? 5.797 6.425 2.288 1.00 95.12 91 GLU A CA 1
ATOM 657 C C . GLU A 1 91 ? 5.844 7.534 1.224 1.00 95.12 91 GLU A C 1
ATOM 659 O O . GLU A 1 91 ? 6.440 8.597 1.412 1.00 95.12 91 GLU A O 1
ATOM 664 N N . HIS A 1 92 ? 5.213 7.284 0.079 1.00 90.69 92 HIS A N 1
ATOM 665 C CA . HIS A 1 92 ? 5.121 8.205 -1.042 1.00 90.69 92 HIS A CA 1
ATOM 666 C C . HIS A 1 92 ? 3.694 8.257 -1.573 1.00 90.69 92 HIS A C 1
ATOM 668 O O . HIS A 1 92 ? 2.929 7.309 -1.410 1.00 90.69 92 HIS A O 1
ATOM 674 N N . VAL A 1 93 ? 3.357 9.342 -2.275 1.00 90.12 93 VAL A N 1
ATOM 675 C CA . VAL A 1 93 ? 2.076 9.438 -2.981 1.00 90.12 93 VAL A CA 1
ATOM 676 C C . VAL A 1 93 ? 2.017 8.331 -4.049 1.00 90.12 93 VAL A C 1
ATOM 678 O O . VAL A 1 93 ? 2.916 8.294 -4.900 1.00 90.12 93 VAL A O 1
ATOM 681 N N . PRO A 1 94 ? 0.992 7.456 -4.044 1.00 88.62 94 PRO A N 1
ATOM 682 C CA . PRO A 1 94 ? 0.926 6.291 -4.933 1.00 88.62 94 PRO A CA 1
ATOM 683 C C . PRO A 1 94 ? 1.012 6.622 -6.426 1.00 88.62 94 PRO A C 1
ATOM 685 O O . PRO A 1 94 ? 1.598 5.860 -7.191 1.00 88.62 94 PRO A O 1
ATOM 688 N N . THR A 1 95 ? 0.537 7.806 -6.823 1.00 89.00 95 THR A N 1
ATOM 689 C CA . THR A 1 95 ? 0.556 8.296 -8.212 1.00 89.00 95 THR A CA 1
ATOM 690 C C . THR A 1 95 ? 1.954 8.369 -8.833 1.00 89.00 95 THR A C 1
ATOM 692 O O . THR A 1 95 ? 2.094 8.389 -10.053 1.00 89.00 95 THR A O 1
ATOM 695 N N . ARG A 1 96 ? 3.024 8.335 -8.024 1.00 87.94 96 ARG A N 1
ATOM 696 C CA . ARG A 1 96 ? 4.411 8.207 -8.515 1.00 87.94 96 ARG A CA 1
ATOM 697 C C . ARG A 1 96 ? 4.703 6.866 -9.200 1.00 87.94 96 ARG A C 1
ATOM 699 O O . ARG A 1 96 ? 5.727 6.746 -9.872 1.00 87.94 96 ARG A O 1
ATOM 706 N N . PHE A 1 97 ? 3.835 5.875 -9.016 1.00 90.81 97 PHE A N 1
ATOM 707 C CA . PHE A 1 97 ? 3.957 4.518 -9.543 1.00 90.81 97 PHE A CA 1
ATOM 708 C C . PHE A 1 97 ? 2.786 4.151 -10.464 1.00 90.81 97 PHE A C 1
ATOM 710 O O . PHE A 1 97 ? 2.487 2.974 -10.635 1.00 90.81 97 PHE A O 1
ATOM 717 N N . GLU A 1 98 ? 2.119 5.134 -11.066 1.00 90.06 98 GLU A N 1
ATOM 718 C CA . GLU A 1 98 ? 0.973 4.917 -11.950 1.00 90.06 98 GLU A CA 1
ATOM 719 C C . GLU A 1 98 ? 1.319 5.350 -13.375 1.00 90.06 98 GLU A C 1
ATOM 721 O O . GLU A 1 98 ? 1.767 6.472 -13.607 1.00 90.06 98 GLU A O 1
ATOM 726 N N . SER A 1 99 ? 1.121 4.458 -14.346 1.00 90.56 99 SER A N 1
ATOM 727 C CA . SER A 1 99 ? 1.258 4.780 -15.771 1.00 90.56 99 SER A CA 1
ATOM 728 C C . SER A 1 99 ? -0.083 4.725 -16.492 1.00 90.56 99 SER A C 1
ATOM 730 O O . SER A 1 99 ? -0.391 5.614 -17.277 1.00 90.56 99 SER A O 1
ATOM 732 N N . THR A 1 100 ? -0.853 3.662 -16.281 1.00 90.81 100 THR A N 1
ATOM 733 C CA . THR A 1 100 ? -2.131 3.400 -16.960 1.00 90.81 100 THR A CA 1
ATOM 734 C C . THR A 1 100 ? -3.208 2.846 -16.031 1.00 90.81 100 THR A C 1
ATOM 736 O O . THR A 1 100 ? -4.352 2.716 -16.458 1.00 90.81 100 THR A O 1
ATOM 739 N N . ALA A 1 101 ? -2.867 2.515 -14.784 1.00 85.44 101 ALA A N 1
ATOM 740 C CA . ALA A 1 101 ? -3.805 2.057 -13.767 1.00 85.44 101 ALA A CA 1
ATOM 741 C C . ALA A 1 101 ? -3.619 2.869 -12.482 1.00 85.44 101 ALA A C 1
ATOM 743 O O . ALA A 1 101 ? -2.483 3.179 -12.119 1.00 85.44 101 ALA A O 1
ATOM 744 N N . HIS A 1 102 ? -4.737 3.179 -11.824 1.00 81.88 102 HIS A N 1
ATOM 745 C CA . HIS A 1 102 ? -4.756 3.640 -10.438 1.00 81.88 102 HIS A CA 1
ATOM 746 C C . HIS A 1 102 ? -4.777 2.425 -9.509 1.00 81.88 102 HIS A C 1
ATOM 748 O O . HIS A 1 102 ? -5.421 1.435 -9.867 1.00 81.88 102 HIS A O 1
ATOM 754 N N . TYR A 1 103 ? -4.033 2.523 -8.399 1.00 75.56 103 TYR A N 1
ATOM 755 C CA . TYR A 1 103 ? -3.747 1.468 -7.404 1.00 75.56 103 TYR A CA 1
ATOM 756 C C . TYR A 1 103 ? -4.742 0.305 -7.356 1.00 75.56 103 TYR A C 1
ATOM 758 O O . TYR A 1 103 ? -5.932 0.523 -7.033 1.00 75.56 103 TYR A O 1
#

Radius of gyration: 13.47 Å; chains: 1; bounding box: 29×22×33 Å

pLDDT: mean 92.72, std 5.85, range [62.41, 97.69]

Secondary structure (DSSP, 8-state):
-EEEE-BTTB-SSSEEEEEEEEESSSSHHHHHTTHHHHHHHHTSPPEEEETT-EE---TT-EEEEE--TTSSEEEEEE--TT-SEEEEEESS-GGGG-SS---

Organism: NCBI:txid73915